Protein AF-A0A6N8GGR3-F1 (afdb_monomer_lite)

Radius of gyration: 36.26 Å; chains: 1; bounding box: 76×51×82 Å

Foldseek 3Di:
DDDPVPPPPQQDWDAQLVPRDIDGRPDQADPPPRHGPVVSVVDDRPDDDPPPPPDPDPDDPPPDPPPPPDDPDDDPDPDPPDDDDDDDDDDD

Secondary structure (DSSP, 8-state):
--------TT---EEETTTTEEE-TT-SB-TTT--BHHHHHHSPPPP-------PPPPPPP----------------S--------------

pLDDT: mean 70.49, std 15.12, range [41.53, 91.44]

Sequence (92 aa):
METDTRPDRRARPWDCRLCNRANEAGRDICGYCGNPESANRTLPPLPWRPEIPRLPRPRPPHIRPRRSRVRPYVLARPGAFAAGEEAADAPR

Structure (mmCIF, N/CA/C/O backbone):
data_AF-A0A6N8GGR3-F1
#
_entry.id   AF-A0A6N8GGR3-F1
#
loop_
_atom_site.group_PDB
_atom_site.id
_atom_site.type_symbol
_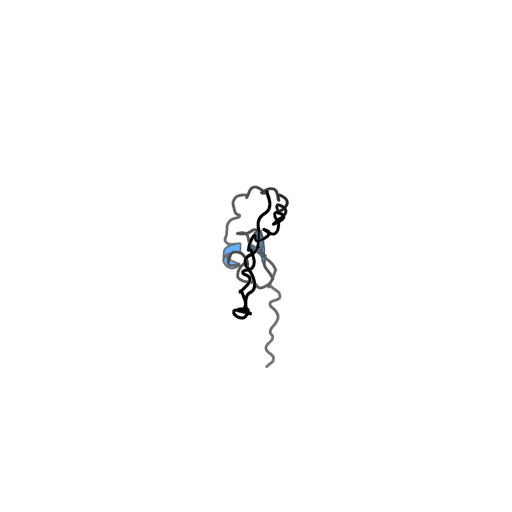atom_site.label_atom_id
_atom_site.label_alt_id
_atom_site.label_comp_id
_atom_site.label_asym_id
_atom_site.label_entity_id
_atom_site.label_seq_id
_atom_site.pdbx_PDB_ins_code
_atom_site.Cartn_x
_atom_site.Cartn_y
_atom_site.Cartn_z
_atom_site.occupancy
_atom_site.B_iso_or_equiv
_atom_site.auth_seq_id
_atom_site.auth_comp_id
_atom_site.auth_asym_id
_atom_site.auth_atom_id
_atom_site.pdbx_PDB_model_num
ATOM 1 N N . MET A 1 1 ? -8.497 -37.845 15.990 1.00 47.75 1 MET A N 1
ATOM 2 C CA . MET A 1 1 ? -8.311 -36.434 16.390 1.00 47.75 1 MET A CA 1
ATOM 3 C C . MET A 1 1 ? -8.082 -35.649 15.109 1.00 47.75 1 MET A C 1
ATOM 5 O O . MET A 1 1 ? -6.946 -35.328 14.789 1.00 47.75 1 MET A O 1
ATOM 9 N N . GLU A 1 2 ? -9.136 -35.435 14.319 1.00 43.31 2 GLU A N 1
ATOM 10 C CA . GLU A 1 2 ? -9.046 -34.551 13.157 1.00 43.31 2 GLU A CA 1
ATOM 11 C C . GLU A 1 2 ? -8.901 -33.112 13.647 1.00 43.31 2 GLU A C 1
ATOM 13 O O . GLU A 1 2 ? -9.752 -32.581 14.359 1.00 43.31 2 GLU A O 1
ATOM 18 N N . THR A 1 3 ? -7.780 -32.496 13.298 1.00 54.31 3 THR A N 1
ATOM 19 C CA . THR A 1 3 ? -7.558 -31.069 13.478 1.00 54.31 3 THR A CA 1
ATOM 20 C C . THR A 1 3 ? -8.496 -30.326 12.532 1.00 54.31 3 THR A C 1
ATOM 22 O O . THR A 1 3 ? -8.248 -30.276 11.328 1.00 54.31 3 THR A O 1
ATOM 25 N N . ASP A 1 4 ? -9.577 -29.771 13.083 1.00 43.91 4 ASP A N 1
ATOM 26 C CA . ASP A 1 4 ? -10.472 -28.812 12.430 1.00 43.91 4 ASP A CA 1
ATOM 27 C C . ASP A 1 4 ? -9.667 -27.554 12.069 1.00 43.91 4 ASP A C 1
ATOM 29 O O . ASP A 1 4 ? -9.670 -26.546 12.771 1.00 43.91 4 ASP A O 1
ATOM 33 N N . THR A 1 5 ? -8.908 -27.604 10.975 1.00 59.22 5 THR A N 1
ATOM 34 C CA . THR A 1 5 ? -8.369 -26.403 10.337 1.00 59.22 5 THR A CA 1
ATOM 35 C C . THR A 1 5 ? -9.508 -25.768 9.558 1.00 59.22 5 THR A C 1
ATOM 37 O O . THR A 1 5 ? -9.567 -25.808 8.332 1.00 59.22 5 THR A O 1
ATOM 40 N N . ARG A 1 6 ? -10.474 -25.216 10.292 1.00 54.69 6 ARG A N 1
ATOM 41 C CA . ARG A 1 6 ? -11.498 -24.343 9.741 1.00 54.69 6 ARG A CA 1
ATOM 42 C C . ARG A 1 6 ? -10.749 -23.163 9.115 1.00 54.69 6 ARG A C 1
ATOM 44 O O . ARG A 1 6 ? -10.150 -22.396 9.866 1.00 54.69 6 ARG A O 1
ATOM 51 N N . PRO A 1 7 ? -10.723 -23.017 7.774 1.00 56.75 7 PRO A N 1
ATOM 52 C CA . PRO A 1 7 ? -10.050 -21.885 7.161 1.00 56.75 7 PRO A CA 1
ATOM 53 C C . PRO A 1 7 ? -10.733 -20.657 7.728 1.00 56.75 7 PRO A C 1
ATOM 55 O O . PRO A 1 7 ? -11.967 -20.600 7.741 1.00 56.75 7 PRO A O 1
ATOM 58 N N . ASP A 1 8 ? -9.941 -19.765 8.304 1.00 56.47 8 ASP A N 1
ATOM 59 C CA . ASP A 1 8 ? -10.399 -18.614 9.056 1.00 56.47 8 ASP A CA 1
ATOM 60 C C . ASP A 1 8 ? -11.440 -17.856 8.218 1.00 56.47 8 ASP A C 1
ATOM 62 O O . ASP A 1 8 ? -11.116 -17.078 7.323 1.00 56.47 8 ASP A O 1
ATOM 66 N N . ARG A 1 9 ? -12.735 -18.133 8.442 1.00 51.09 9 ARG A N 1
ATOM 67 C CA . ARG A 1 9 ? -13.849 -17.600 7.627 1.00 51.09 9 ARG A CA 1
ATOM 68 C C . ARG A 1 9 ? -14.004 -16.080 7.809 1.00 51.09 9 ARG A C 1
ATOM 70 O O . ARG A 1 9 ? -14.983 -15.496 7.352 1.00 51.09 9 ARG A O 1
ATOM 77 N N . ARG A 1 10 ? -13.070 -15.451 8.527 1.00 54.97 10 ARG A N 1
ATOM 78 C CA . ARG A 1 10 ? -12.978 -14.024 8.842 1.00 54.97 10 ARG A CA 1
ATOM 79 C C . ARG A 1 10 ? -11.744 -13.365 8.240 1.00 54.97 10 ARG A C 1
ATOM 81 O O . ARG A 1 10 ? -11.595 -12.157 8.407 1.00 54.97 10 ARG A O 1
ATOM 88 N N . ALA A 1 11 ? -10.922 -14.109 7.505 1.00 63.38 11 ALA A N 1
ATOM 89 C CA . ALA A 1 11 ? -9.933 -13.566 6.596 1.00 63.38 11 ALA A CA 1
ATOM 90 C C . ALA A 1 11 ? -10.681 -12.771 5.510 1.00 63.38 11 ALA A C 1
ATOM 92 O O . ALA A 1 11 ? -11.074 -13.295 4.473 1.00 63.38 11 ALA A O 1
ATOM 93 N N . ARG A 1 12 ? -11.001 -11.507 5.794 1.00 76.19 12 ARG A N 1
ATOM 94 C CA . ARG A 1 12 ? -11.604 -10.594 4.824 1.00 76.19 12 ARG A CA 1
ATOM 95 C C . ARG A 1 12 ? -10.471 -9.847 4.130 1.00 76.19 12 ARG A C 1
ATOM 97 O O . ARG A 1 12 ? -9.525 -9.442 4.805 1.00 76.19 12 ARG A O 1
ATOM 104 N N . PRO A 1 13 ? -10.545 -9.664 2.805 1.00 85.44 13 PRO A N 1
ATOM 105 C CA . PRO A 1 13 ? -9.640 -8.750 2.132 1.00 85.44 13 PRO A CA 1
ATOM 106 C C . PRO A 1 13 ? -9.803 -7.353 2.738 1.00 85.44 13 PRO A C 1
ATOM 108 O O . PRO A 1 13 ? -10.914 -6.944 3.094 1.00 85.44 13 PRO A O 1
ATOM 111 N N . TRP A 1 14 ? -8.689 -6.648 2.898 1.00 87.62 14 TRP A N 1
ATOM 112 C CA . TRP A 1 14 ? -8.653 -5.347 3.558 1.00 87.62 14 TRP A CA 1
ATOM 113 C C . TRP A 1 14 ? -7.805 -4.358 2.769 1.00 87.62 14 TRP A C 1
ATOM 115 O O . TRP A 1 14 ? -6.746 -4.701 2.246 1.00 87.62 14 TRP A O 1
ATOM 125 N N . ASP A 1 15 ? -8.254 -3.108 2.716 1.00 90.19 15 ASP A N 1
ATOM 126 C CA . ASP A 1 15 ? -7.523 -2.041 2.042 1.00 90.19 15 ASP A CA 1
ATOM 127 C C . ASP A 1 15 ? -6.545 -1.369 3.002 1.00 90.19 15 ASP A C 1
ATOM 129 O O . ASP A 1 15 ? -6.908 -0.882 4.079 1.00 90.19 15 ASP A O 1
ATOM 133 N N . CYS A 1 16 ? -5.273 -1.332 2.614 1.00 88.38 16 CYS A N 1
ATOM 134 C CA . CYS A 1 16 ? -4.246 -0.644 3.375 1.00 88.38 16 CYS A CA 1
ATOM 135 C C . CYS A 1 16 ? -4.433 0.870 3.263 1.00 88.38 16 CYS A C 1
ATOM 137 O O . CYS A 1 16 ? -4.182 1.442 2.210 1.00 88.38 16 CYS A O 1
ATOM 139 N N . ARG A 1 17 ? -4.774 1.538 4.365 1.00 85.81 17 ARG A N 1
ATOM 140 C CA . ARG A 1 17 ? -4.919 2.998 4.458 1.00 85.81 17 ARG A CA 1
ATOM 141 C C . ARG A 1 17 ? -3.613 3.756 4.233 1.00 85.81 17 ARG A C 1
ATOM 143 O O . ARG A 1 17 ? -3.650 4.942 3.939 1.00 85.81 17 ARG A O 1
ATOM 150 N N . LEU A 1 18 ? -2.463 3.092 4.373 1.00 84.38 18 LEU A N 1
ATOM 151 C CA . LEU A 1 18 ? -1.154 3.717 4.181 1.00 84.38 18 LEU A CA 1
ATOM 152 C C . LEU A 1 18 ? -0.787 3.859 2.693 1.00 84.38 18 LEU A C 1
ATOM 154 O O . LEU A 1 18 ? -0.209 4.866 2.290 1.00 84.38 18 LEU A O 1
ATOM 158 N N . CYS A 1 19 ? -1.104 2.845 1.876 1.00 86.38 19 CYS A N 1
ATOM 159 C CA . CYS A 1 19 ? -0.725 2.793 0.457 1.00 86.38 19 CYS A CA 1
ATOM 160 C C . CYS A 1 19 ? -1.904 2.630 -0.523 1.00 86.38 19 CYS A C 1
ATOM 162 O O . CYS A 1 19 ? -1.672 2.546 -1.728 1.00 86.38 19 CYS A O 1
ATOM 164 N N . ASN A 1 20 ? -3.143 2.595 -0.022 1.00 85.56 20 ASN A N 1
ATOM 165 C CA . ASN A 1 20 ? -4.399 2.385 -0.756 1.00 85.56 20 ASN A CA 1
ATOM 166 C C . ASN A 1 20 ? -4.383 1.167 -1.691 1.00 85.56 20 ASN A C 1
ATOM 168 O O . ASN A 1 20 ? -4.916 1.207 -2.800 1.00 85.56 20 ASN A O 1
ATOM 172 N N . ARG A 1 21 ? -3.750 0.076 -1.254 1.00 87.12 21 ARG A N 1
ATOM 173 C CA . ARG A 1 21 ? -3.773 -1.207 -1.963 1.00 87.12 21 ARG A CA 1
ATOM 174 C C . ARG A 1 21 ? -4.587 -2.230 -1.191 1.00 87.12 21 ARG A C 1
ATOM 176 O O . ARG A 1 21 ? -4.476 -2.301 0.033 1.00 87.12 21 ARG A O 1
ATOM 183 N N . ALA A 1 22 ? -5.337 -3.036 -1.931 1.00 89.69 22 ALA A N 1
ATOM 184 C CA . ALA A 1 22 ? -6.038 -4.189 -1.397 1.00 89.69 22 ALA A CA 1
ATOM 185 C C . ALA A 1 22 ? -5.033 -5.277 -1.003 1.00 89.69 22 ALA A C 1
ATOM 187 O O . ALA A 1 22 ? -4.128 -5.609 -1.774 1.00 89.69 22 ALA A O 1
ATOM 188 N N . ASN A 1 23 ? -5.202 -5.823 0.196 1.00 90.44 23 ASN A N 1
ATOM 189 C CA . ASN A 1 23 ? -4.502 -7.005 0.670 1.00 90.44 23 ASN A CA 1
ATOM 190 C C . ASN A 1 23 ? -5.435 -8.216 0.658 1.00 90.44 23 ASN A C 1
ATOM 192 O O . ASN A 1 23 ? -6.653 -8.103 0.817 1.00 90.44 23 ASN A O 1
ATOM 196 N N . GLU A 1 24 ? -4.829 -9.385 0.477 1.00 87.50 24 GLU A N 1
ATOM 197 C CA . GLU A 1 24 ? -5.516 -10.671 0.485 1.00 87.50 24 GLU A CA 1
ATOM 198 C C . GLU A 1 24 ? -6.113 -10.977 1.863 1.00 87.50 24 GLU A C 1
ATOM 200 O O . GLU A 1 24 ? -5.583 -10.595 2.910 1.00 87.50 24 GLU A O 1
ATOM 205 N N . ALA A 1 25 ? -7.220 -11.712 1.834 1.00 85.00 25 ALA A N 1
ATOM 206 C CA . ALA A 1 25 ? -7.829 -12.324 2.998 1.00 85.00 25 ALA A CA 1
ATOM 207 C C . ALA A 1 25 ? -6.787 -13.101 3.823 1.00 85.00 25 ALA A C 1
ATOM 209 O O . ALA A 1 25 ? -6.169 -14.033 3.316 1.00 85.00 25 ALA A O 1
ATOM 210 N N . GLY A 1 26 ? -6.626 -12.737 5.099 1.00 83.12 26 GLY A N 1
ATOM 211 C CA . GLY A 1 26 ? -5.778 -13.479 6.041 1.00 83.12 26 GLY A CA 1
ATOM 212 C C . GLY A 1 26 ? -4.322 -13.022 6.076 1.00 83.12 26 GLY A C 1
ATOM 213 O O . GLY A 1 26 ? -3.506 -13.647 6.744 1.00 83.12 26 GLY A O 1
ATOM 214 N N . ARG A 1 27 ? -3.976 -11.930 5.381 1.00 83.81 27 ARG A N 1
ATOM 215 C CA . ARG A 1 27 ? -2.687 -11.263 5.576 1.00 83.81 27 ARG A CA 1
ATOM 216 C C . ARG A 1 27 ? -2.753 -10.297 6.747 1.00 83.81 27 ARG A C 1
ATOM 218 O O . ARG A 1 27 ? -3.404 -9.265 6.641 1.00 83.81 27 ARG A O 1
ATOM 225 N N . ASP A 1 28 ? -1.953 -10.542 7.774 1.00 88.25 28 ASP A N 1
ATOM 226 C CA . ASP A 1 28 ? -1.796 -9.597 8.886 1.00 88.25 28 ASP A CA 1
ATOM 227 C C . ASP A 1 28 ? -0.952 -8.371 8.507 1.00 88.25 28 ASP A C 1
ATOM 229 O O . ASP A 1 28 ? -0.930 -7.376 9.228 1.00 88.25 28 ASP A O 1
ATOM 233 N N . ILE A 1 29 ? -0.226 -8.433 7.384 1.00 90.00 29 ILE A N 1
ATOM 234 C CA . ILE A 1 29 ? 0.734 -7.414 6.947 1.00 90.00 29 ILE A CA 1
ATOM 235 C C . ILE A 1 29 ? 0.534 -7.102 5.461 1.00 90.00 29 ILE A C 1
ATOM 237 O O . ILE A 1 29 ? 0.410 -8.000 4.623 1.00 90.00 29 ILE A O 1
ATOM 241 N N . CYS A 1 30 ? 0.545 -5.814 5.113 1.00 91.44 30 CYS A N 1
ATOM 242 C CA . CYS A 1 30 ? 0.460 -5.373 3.728 1.00 91.44 30 CYS A CA 1
ATOM 243 C C . CYS A 1 30 ? 1.680 -5.821 2.917 1.00 91.44 30 CYS A C 1
ATOM 245 O O . CYS A 1 30 ? 2.811 -5.458 3.236 1.00 91.44 30 CYS A O 1
ATOM 247 N N . GLY A 1 31 ? 1.443 -6.523 1.805 1.00 90.12 31 GLY A N 1
ATOM 248 C CA . GLY A 1 31 ? 2.511 -7.046 0.945 1.00 90.12 31 GLY A CA 1
ATOM 249 C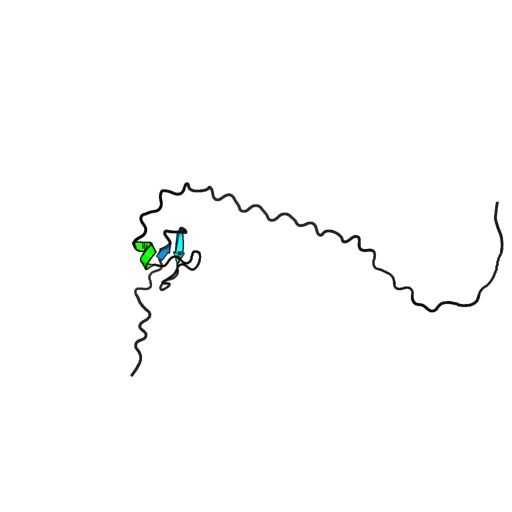 C . GLY A 1 31 ? 3.321 -5.982 0.192 1.00 90.12 31 GLY A C 1
ATOM 250 O O . GLY A 1 31 ? 4.361 -6.304 -0.369 1.00 90.12 31 GLY A O 1
ATOM 251 N N . TYR A 1 32 ? 2.861 -4.727 0.170 1.00 88.62 32 TYR A N 1
ATOM 252 C CA . TYR A 1 32 ? 3.534 -3.634 -0.541 1.00 88.62 32 TYR A CA 1
ATOM 253 C C . TYR A 1 32 ? 4.346 -2.717 0.368 1.00 88.62 32 TYR A C 1
ATOM 255 O O . TYR A 1 32 ? 5.467 -2.359 0.022 1.00 88.62 32 TYR A O 1
ATOM 263 N N . CYS A 1 33 ? 3.773 -2.290 1.494 1.00 89.44 33 CYS A N 1
ATOM 264 C CA . CYS A 1 33 ? 4.408 -1.319 2.389 1.00 89.44 33 CYS A CA 1
ATOM 265 C C . CYS A 1 33 ? 4.768 -1.885 3.766 1.00 89.44 33 CYS A C 1
ATOM 267 O O . CYS A 1 33 ? 5.339 -1.159 4.571 1.00 89.44 33 CYS A O 1
ATOM 269 N N . GLY A 1 34 ? 4.410 -3.138 4.068 1.00 89.88 34 GLY A N 1
ATOM 270 C CA . GLY A 1 34 ? 4.680 -3.749 5.371 1.00 89.88 34 GLY A CA 1
ATOM 271 C C . GLY A 1 34 ? 3.793 -3.244 6.513 1.00 89.88 34 GLY A C 1
ATOM 272 O O . GLY A 1 34 ? 4.062 -3.556 7.667 1.00 89.88 34 GLY A O 1
ATOM 273 N N . ASN A 1 35 ? 2.739 -2.468 6.232 1.00 89.00 35 ASN A N 1
ATOM 274 C CA . ASN A 1 35 ? 1.838 -1.979 7.277 1.00 89.00 35 ASN A CA 1
ATOM 275 C C . ASN A 1 35 ? 1.029 -3.137 7.893 1.00 89.00 35 ASN A C 1
ATOM 277 O O . ASN A 1 35 ? 0.351 -3.833 7.131 1.00 89.00 35 ASN A O 1
ATOM 281 N N . PRO A 1 36 ? 1.037 -3.330 9.223 1.00 89.50 36 PRO A N 1
ATOM 282 C CA . PRO A 1 36 ? 0.217 -4.350 9.865 1.00 89.50 36 PRO A CA 1
ATOM 283 C C . PRO A 1 36 ? -1.275 -3.970 9.861 1.00 89.50 36 PRO A C 1
ATOM 285 O O . PRO A 1 36 ? -1.636 -2.794 9.974 1.00 89.50 36 PRO A O 1
ATOM 288 N N . GLU A 1 37 ? -2.162 -4.960 9.748 1.00 85.88 37 GLU A N 1
ATOM 289 C CA . GLU A 1 37 ? -3.620 -4.771 9.710 1.00 85.88 37 GLU A CA 1
ATOM 290 C C . GLU A 1 37 ? -4.140 -4.151 11.018 1.00 85.88 37 GLU A C 1
ATOM 292 O O . GLU A 1 37 ? -5.015 -3.282 11.001 1.00 85.88 37 GLU A O 1
ATOM 297 N N . SER A 1 38 ? -3.556 -4.534 12.157 1.00 85.12 38 SER A N 1
ATOM 298 C CA . SER A 1 38 ? -3.890 -3.973 13.471 1.00 85.12 38 SER A CA 1
ATOM 299 C C . SER A 1 38 ? -3.670 -2.459 13.517 1.00 85.12 38 SER A C 1
ATOM 301 O O . SER A 1 38 ? -4.553 -1.720 13.950 1.00 85.12 38 SER A O 1
ATOM 303 N N . ALA A 1 39 ? -2.544 -1.977 12.982 1.00 84.06 39 ALA A N 1
ATOM 304 C CA . ALA A 1 39 ? -2.269 -0.548 12.863 1.00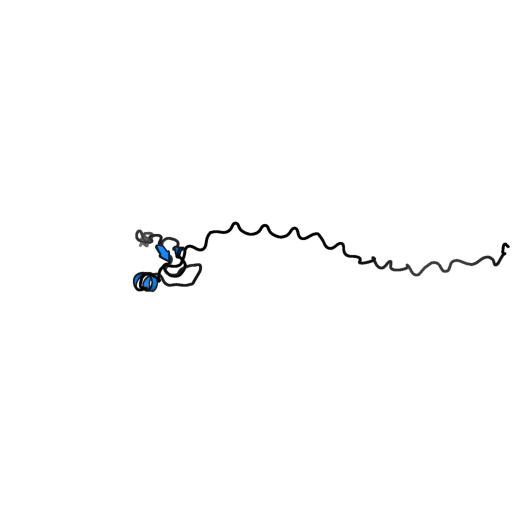 84.06 39 ALA A CA 1
ATOM 305 C C . ALA A 1 39 ? -3.154 0.120 11.803 1.00 84.06 39 ALA A C 1
ATOM 307 O O . ALA A 1 39 ? -3.555 1.267 11.974 1.00 84.06 39 ALA A O 1
ATOM 308 N N . ASN A 1 40 ? -3.525 -0.596 10.737 1.00 83.19 40 ASN A N 1
ATOM 309 C CA . ASN A 1 40 ? -4.397 -0.075 9.684 1.00 83.19 40 ASN A CA 1
ATOM 310 C C . ASN A 1 40 ? -5.751 0.432 10.212 1.00 83.19 40 ASN A C 1
ATOM 312 O O . ASN A 1 40 ? -6.299 1.388 9.668 1.00 83.19 40 ASN A O 1
ATOM 316 N N . ARG A 1 41 ? -6.287 -0.187 11.273 1.00 75.50 41 ARG A N 1
ATOM 317 C CA . ARG A 1 41 ? -7.552 0.229 11.908 1.00 75.50 41 ARG A CA 1
ATOM 318 C C . ARG A 1 41 ? -7.388 1.451 12.814 1.00 75.50 41 ARG A C 1
ATOM 320 O O . ARG A 1 41 ? -8.307 2.262 12.888 1.00 75.50 41 ARG A O 1
ATOM 327 N N . THR A 1 42 ? -6.228 1.585 13.453 1.00 79.12 42 THR A N 1
ATOM 328 C CA . THR A 1 42 ? -5.898 2.674 14.389 1.00 79.12 42 THR A CA 1
ATOM 329 C C . THR A 1 42 ? -5.426 3.940 13.678 1.00 79.12 42 THR A C 1
ATOM 331 O O . THR A 1 42 ? -5.526 5.031 14.234 1.00 79.12 42 THR A O 1
ATOM 334 N N . LEU A 1 43 ? -4.919 3.819 12.447 1.00 68.38 43 LEU A N 1
ATOM 335 C CA . LEU A 1 43 ? -4.482 4.975 11.676 1.00 68.38 43 LEU A CA 1
ATOM 336 C C . LEU A 1 43 ? -5.674 5.912 11.404 1.00 68.38 43 LEU A C 1
ATOM 338 O O . LEU A 1 43 ? -6.682 5.458 10.835 1.00 68.38 43 LEU A O 1
ATOM 342 N N . PRO A 1 44 ? -5.567 7.209 11.766 1.00 68.38 44 PRO A N 1
ATOM 343 C CA . PRO A 1 44 ? -6.533 8.203 11.329 1.00 68.38 44 PRO A CA 1
ATOM 344 C C . PRO A 1 44 ? -6.557 8.227 9.794 1.00 68.38 44 PRO A C 1
ATOM 346 O O . PRO A 1 44 ? -5.543 7.907 9.161 1.00 68.38 44 PRO A O 1
ATOM 349 N N . PRO A 1 45 ? -7.700 8.563 9.169 1.00 64.56 45 PRO A N 1
ATOM 350 C CA . PRO A 1 45 ? -7.744 8.721 7.723 1.00 64.56 45 PRO A CA 1
ATOM 351 C C . PRO A 1 45 ? -6.644 9.703 7.315 1.00 64.56 45 PRO A C 1
ATOM 353 O O . PRO A 1 45 ? -6.544 10.794 7.881 1.00 64.56 45 PRO A O 1
ATOM 356 N N . LEU A 1 46 ? -5.776 9.288 6.386 1.00 67.44 46 LEU A N 1
ATOM 357 C CA . LEU A 1 46 ? -4.727 10.167 5.884 1.00 67.44 46 LEU A CA 1
ATOM 358 C C . LEU A 1 46 ? -5.374 11.464 5.373 1.00 67.44 46 LEU A C 1
ATOM 360 O O . LEU A 1 46 ? -6.453 11.394 4.770 1.00 67.44 46 LEU A O 1
ATOM 364 N N . PRO A 1 47 ? -4.736 12.632 5.583 1.00 64.62 47 PRO A N 1
ATOM 365 C CA . PRO A 1 47 ? -5.192 13.856 4.950 1.00 64.62 47 PRO A CA 1
ATOM 366 C C . PRO A 1 47 ? -5.266 13.596 3.447 1.00 64.62 47 PRO A C 1
ATOM 368 O O . PRO A 1 47 ? -4.368 12.976 2.870 1.00 64.62 47 PRO A O 1
ATOM 371 N N . TRP A 1 48 ? -6.391 13.999 2.864 1.00 57.53 48 TRP A N 1
ATOM 372 C CA . TRP A 1 48 ? -6.757 13.793 1.468 1.00 57.53 48 TRP A CA 1
ATOM 373 C C . TRP A 1 48 ? -5.524 13.894 0.556 1.00 57.53 48 TRP A C 1
ATOM 375 O O . TRP A 1 48 ? -4.888 14.946 0.473 1.00 57.53 48 TRP A O 1
ATOM 385 N N . ARG A 1 49 ? -5.139 12.792 -0.101 1.00 64.25 49 ARG A N 1
ATOM 386 C CA . ARG A 1 49 ? -4.108 12.856 -1.142 1.00 64.25 49 ARG A CA 1
ATOM 387 C C . ARG A 1 49 ? -4.770 13.447 -2.382 1.00 64.25 49 ARG A C 1
ATOM 389 O O . ARG A 1 49 ? -5.783 12.890 -2.798 1.00 64.25 49 ARG A O 1
ATOM 396 N N . PRO A 1 50 ? -4.224 14.512 -2.995 1.00 67.25 50 PRO A N 1
ATOM 397 C CA . PRO A 1 50 ? -4.708 14.934 -4.296 1.00 67.25 50 PRO A CA 1
ATOM 398 C C . PRO A 1 50 ? -4.593 13.741 -5.242 1.00 67.25 50 PRO A C 1
ATOM 400 O O . PRO A 1 50 ? -3.559 13.065 -5.282 1.00 67.25 50 PRO A O 1
ATOM 403 N N . GLU A 1 51 ? -5.681 13.454 -5.946 1.00 67.94 51 GLU A N 1
ATOM 404 C CA . GLU A 1 51 ? -5.722 12.434 -6.978 1.00 67.94 51 GLU A CA 1
ATOM 405 C C . GLU A 1 51 ? -4.686 12.830 -8.033 1.00 67.94 51 GLU A C 1
ATOM 407 O O . GLU A 1 51 ? -4.922 13.713 -8.856 1.00 67.94 51 GLU A O 1
ATOM 412 N N . ILE A 1 52 ? -3.481 12.256 -7.962 1.00 69.88 52 ILE A N 1
ATOM 413 C CA . ILE A 1 52 ? -2.478 12.481 -8.999 1.00 69.88 52 ILE A CA 1
ATOM 414 C C . ILE A 1 52 ? -3.100 11.890 -10.263 1.00 69.88 52 ILE A C 1
ATOM 416 O O . ILE A 1 52 ? -3.393 10.686 -10.260 1.00 69.88 52 ILE A O 1
ATOM 420 N N . PRO A 1 53 ? -3.332 12.692 -11.321 1.00 76.00 53 PRO A N 1
ATOM 421 C CA . PRO A 1 53 ? -3.893 12.179 -12.556 1.00 76.00 53 PRO A CA 1
ATOM 422 C C . PRO A 1 53 ? -3.078 10.963 -12.968 1.00 76.00 53 PRO A C 1
ATOM 424 O O . PRO A 1 53 ? -1.845 11.025 -13.001 1.00 76.00 53 PRO A O 1
ATOM 427 N N . ARG A 1 54 ? -3.751 9.836 -13.228 1.00 73.38 54 ARG A N 1
ATOM 428 C CA . ARG A 1 54 ? -3.086 8.641 -13.749 1.00 73.38 54 ARG A CA 1
ATOM 429 C C . ARG A 1 54 ? -2.605 8.960 -15.156 1.00 73.38 54 ARG A C 1
ATOM 431 O O . ARG A 1 54 ? -3.279 8.653 -16.135 1.00 73.38 54 ARG A O 1
ATOM 438 N N . LEU A 1 55 ? -1.451 9.614 -15.247 1.00 79.00 55 LEU A N 1
ATOM 439 C CA . LEU A 1 55 ? -0.797 9.846 -16.515 1.00 79.00 55 LEU A CA 1
ATOM 440 C C . LEU A 1 55 ? -0.525 8.47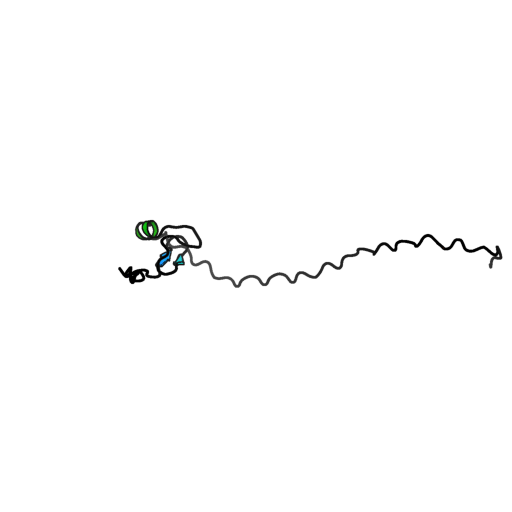2 -17.131 1.00 79.00 55 LEU A C 1
ATOM 442 O O . LEU A 1 55 ? -0.102 7.549 -16.418 1.00 79.00 55 LEU A O 1
ATOM 446 N N . PRO A 1 56 ? -0.796 8.302 -18.434 1.00 80.56 56 PRO A N 1
ATOM 447 C CA . PRO A 1 56 ? -0.427 7.082 -19.119 1.00 80.56 56 PRO A CA 1
ATOM 448 C C . PRO A 1 56 ? 1.060 6.846 -18.879 1.00 80.56 56 PRO A C 1
ATOM 450 O O . PRO A 1 56 ? 1.869 7.774 -18.957 1.00 80.56 56 PRO A O 1
ATOM 453 N N . ARG A 1 57 ? 1.416 5.600 -18.545 1.00 77.62 57 ARG A N 1
ATOM 454 C CA . ARG A 1 57 ? 2.824 5.229 -18.398 1.00 77.62 57 ARG A CA 1
ATOM 455 C C . ARG A 1 57 ? 3.546 5.686 -19.669 1.00 77.62 57 ARG A C 1
ATOM 457 O O . ARG A 1 57 ? 3.069 5.347 -20.758 1.00 77.62 57 ARG A O 1
ATOM 464 N N . PRO A 1 58 ? 4.642 6.458 -19.563 1.00 81.06 58 PRO A N 1
ATOM 465 C CA . PRO A 1 58 ? 5.398 6.838 -20.742 1.00 81.06 58 PRO A CA 1
ATOM 466 C C . PRO A 1 58 ? 5.781 5.558 -21.480 1.00 81.06 58 PRO A C 1
ATOM 468 O O . PRO A 1 58 ? 6.166 4.563 -20.857 1.00 81.06 58 PRO A O 1
ATOM 471 N N . ARG A 1 59 ? 5.617 5.559 -22.807 1.00 81.50 59 ARG A N 1
ATOM 472 C CA . ARG A 1 59 ? 6.060 4.421 -23.614 1.00 81.50 59 ARG A CA 1
ATOM 473 C C . ARG A 1 59 ? 7.553 4.230 -23.338 1.00 81.50 59 ARG A C 1
ATOM 475 O O . ARG A 1 59 ? 8.276 5.232 -23.338 1.00 81.50 59 ARG A O 1
ATOM 482 N N . PRO A 1 60 ? 8.019 2.996 -23.079 1.00 79.88 60 PRO A N 1
ATOM 483 C CA . PRO A 1 60 ? 9.444 2.763 -22.932 1.00 79.88 60 PRO A CA 1
ATOM 484 C C . PRO A 1 60 ? 10.138 3.297 -24.191 1.00 79.88 60 PRO A C 1
ATOM 486 O O . PRO A 1 60 ? 9.623 3.086 -25.296 1.00 79.88 60 PRO A O 1
ATOM 489 N N . PRO A 1 61 ? 11.255 4.032 -24.057 1.00 81.44 61 PRO A N 1
ATOM 490 C CA . PRO A 1 61 ? 11.963 4.532 -25.221 1.00 81.44 61 PRO A CA 1
ATOM 491 C C . PRO A 1 61 ? 12.320 3.348 -26.118 1.00 81.44 61 PRO A C 1
ATOM 493 O O . PRO A 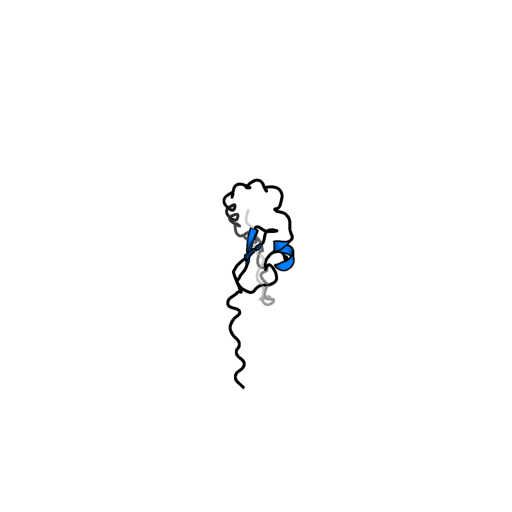1 61 ? 12.741 2.295 -25.636 1.00 81.44 61 PRO A O 1
ATOM 496 N N . HIS A 1 62 ? 12.161 3.514 -27.431 1.00 77.38 62 HIS A N 1
ATOM 497 C CA . HIS A 1 62 ? 12.713 2.564 -28.385 1.00 77.38 62 HIS A CA 1
ATOM 498 C C . HIS A 1 62 ? 14.236 2.593 -28.225 1.00 77.38 62 HIS A C 1
ATOM 500 O O . HIS A 1 62 ? 14.905 3.482 -28.754 1.00 77.38 62 HIS A O 1
ATOM 506 N N . ILE A 1 63 ? 14.783 1.648 -27.456 1.00 75.12 63 ILE A N 1
ATOM 507 C CA . ILE A 1 63 ? 16.224 1.453 -27.335 1.00 75.12 63 ILE A CA 1
ATOM 508 C C . ILE A 1 63 ? 16.691 1.013 -28.718 1.00 75.12 63 ILE A C 1
ATOM 510 O O . ILE A 1 63 ? 16.566 -0.154 -29.088 1.00 75.12 63 ILE A O 1
ATOM 514 N N . ARG A 1 64 ? 17.178 1.959 -29.530 1.00 75.12 64 ARG A N 1
ATOM 515 C CA . ARG A 1 64 ? 17.829 1.596 -30.786 1.00 75.12 64 ARG A CA 1
ATOM 516 C C . ARG A 1 64 ? 19.051 0.762 -30.413 1.00 75.12 64 ARG A C 1
ATOM 518 O O . ARG A 1 64 ? 19.873 1.249 -29.632 1.00 75.12 64 ARG A O 1
ATOM 525 N N . PRO A 1 65 ? 19.190 -0.469 -30.933 1.00 71.38 65 PRO A N 1
ATOM 526 C CA . PRO A 1 65 ? 20.364 -1.271 -30.654 1.00 71.38 65 PRO A CA 1
ATOM 527 C C . PRO A 1 65 ? 21.582 -0.475 -31.115 1.00 71.38 65 PRO A C 1
ATOM 529 O O . PRO A 1 65 ? 21.706 -0.106 -32.287 1.00 71.38 65 PRO A O 1
ATOM 532 N N . ARG A 1 66 ? 22.461 -0.149 -30.165 1.00 73.94 66 ARG A N 1
ATOM 533 C CA . ARG A 1 66 ? 23.727 0.518 -30.446 1.00 73.94 66 ARG A CA 1
ATOM 534 C C . ARG A 1 66 ? 24.533 -0.472 -31.282 1.00 73.94 66 ARG A C 1
ATOM 536 O O . ARG A 1 66 ? 25.064 -1.430 -30.730 1.00 73.94 66 ARG A O 1
ATOM 543 N N . ARG A 1 67 ? 24.570 -0.296 -32.611 1.00 72.12 67 ARG A N 1
ATOM 544 C CA . ARG A 1 67 ? 25.444 -1.099 -33.482 1.00 72.12 67 ARG A CA 1
ATOM 545 C C . ARG A 1 67 ? 26.853 -0.961 -32.923 1.00 72.12 67 ARG A C 1
ATOM 547 O O . ARG A 1 67 ? 27.415 0.137 -32.934 1.00 72.12 67 ARG A O 1
ATOM 554 N N . SER A 1 68 ? 27.382 -2.044 -32.364 1.00 70.62 68 SER A N 1
ATOM 555 C CA . SER A 1 68 ? 28.749 -2.042 -31.878 1.00 70.62 68 SER A CA 1
ATOM 556 C C . SER A 1 68 ? 29.642 -1.823 -33.104 1.00 70.62 68 SER A C 1
ATOM 558 O O . SER A 1 68 ? 29.545 -2.530 -34.104 1.00 70.62 68 SER A O 1
ATOM 560 N N . ARG A 1 69 ? 30.473 -0.778 -33.075 1.00 72.44 69 ARG A N 1
ATOM 561 C CA . ARG A 1 69 ? 31.520 -0.552 -34.089 1.00 72.44 69 ARG A CA 1
ATOM 562 C C . ARG A 1 69 ? 32.757 -1.400 -33.780 1.00 72.44 69 ARG A C 1
ATOM 564 O O . ARG A 1 69 ? 33.878 -0.981 -34.053 1.00 72.44 69 ARG A O 1
ATOM 571 N N . VAL A 1 70 ? 32.575 -2.551 -33.135 1.00 69.50 70 VAL A N 1
ATOM 572 C CA . VAL A 1 70 ? 33.697 -3.414 -32.779 1.00 69.50 70 VAL A CA 1
ATOM 573 C C . VAL A 1 70 ? 34.136 -4.094 -34.067 1.00 69.50 70 VAL A C 1
ATOM 575 O O . VAL A 1 70 ? 33.444 -4.971 -34.578 1.00 69.50 70 VAL A O 1
ATOM 578 N N . ARG A 1 71 ? 35.264 -3.640 -34.628 1.00 69.50 71 ARG A N 1
ATOM 579 C CA . ARG A 1 71 ? 35.951 -4.373 -35.695 1.00 69.50 71 ARG A CA 1
ATOM 580 C C . ARG A 1 71 ? 36.357 -5.724 -35.098 1.00 69.50 71 ARG A C 1
ATOM 582 O O . ARG A 1 71 ? 37.068 -5.717 -34.091 1.00 69.50 71 ARG A O 1
ATOM 589 N N . PRO A 1 72 ? 35.908 -6.861 -35.650 1.00 70.56 72 PRO A N 1
ATOM 590 C CA . PRO A 1 72 ? 36.405 -8.149 -35.198 1.00 70.56 72 PRO A CA 1
ATOM 591 C C . PRO A 1 72 ? 37.910 -8.205 -35.483 1.00 70.56 72 PRO A C 1
ATOM 593 O O . PRO A 1 72 ? 38.351 -7.882 -36.588 1.00 70.56 72 PRO A O 1
ATOM 596 N N . TYR A 1 73 ? 38.703 -8.561 -34.472 1.00 70.81 73 TYR A N 1
ATOM 597 C CA . TYR A 1 73 ? 40.130 -8.804 -34.654 1.00 70.81 73 TYR A CA 1
ATOM 598 C C . TYR A 1 73 ? 40.282 -10.085 -35.476 1.00 70.81 73 TYR A C 1
ATOM 600 O O . TYR A 1 73 ? 39.883 -11.161 -35.033 1.00 70.81 73 TYR A O 1
ATOM 608 N N . VAL A 1 74 ? 40.832 -9.974 -36.684 1.00 71.62 74 VAL A N 1
ATOM 609 C CA . VAL A 1 74 ? 41.244 -11.144 -37.460 1.00 71.62 74 VAL A CA 1
ATOM 610 C C . VAL A 1 74 ? 42.581 -11.585 -36.882 1.00 71.62 74 VAL A C 1
ATOM 612 O O . VAL A 1 74 ? 43.578 -10.878 -37.012 1.00 71.62 74 VAL A O 1
ATOM 615 N N . LEU A 1 75 ? 42.601 -12.728 -36.199 1.00 69.38 75 LEU A N 1
ATOM 616 C CA . LEU A 1 75 ? 43.855 -13.372 -35.830 1.00 69.38 75 LEU A CA 1
ATOM 617 C C . LEU A 1 75 ? 44.530 -13.817 -37.130 1.00 69.38 75 LEU A C 1
ATOM 619 O O . LEU A 1 75 ? 44.049 -14.727 -37.807 1.00 69.38 75 LEU A O 1
ATOM 623 N N . ALA A 1 76 ? 45.612 -13.137 -37.507 1.00 60.06 76 ALA A N 1
ATOM 624 C CA . ALA A 1 76 ? 46.470 -13.584 -38.590 1.00 60.06 76 ALA A CA 1
ATOM 625 C C . ALA A 1 76 ? 46.968 -14.995 -38.248 1.00 60.06 76 ALA A C 1
ATOM 627 O O . ALA A 1 76 ? 47.571 -15.205 -37.195 1.00 60.06 76 ALA A O 1
ATOM 628 N N . ARG A 1 77 ? 46.682 -15.975 -39.112 1.00 55.88 77 ARG A N 1
ATOM 629 C CA . ARG A 1 77 ? 47.274 -17.313 -38.997 1.00 55.88 77 ARG A CA 1
ATOM 630 C C . ARG A 1 77 ? 48.780 -17.166 -39.255 1.00 55.88 77 ARG A C 1
ATOM 632 O O . ARG A 1 77 ? 49.136 -16.702 -40.338 1.00 55.88 77 ARG A O 1
ATOM 639 N N . PRO A 1 78 ? 49.668 -17.541 -38.321 1.00 55.22 78 PRO A N 1
ATOM 640 C CA . PRO A 1 78 ? 51.092 -17.562 -38.605 1.00 55.22 78 PRO A CA 1
ATOM 641 C C . PRO A 1 78 ? 51.365 -18.806 -39.453 1.00 55.22 78 PRO A C 1
ATOM 643 O O . PRO A 1 78 ? 51.276 -19.928 -38.963 1.00 55.22 78 PRO A O 1
ATOM 646 N N . GLY A 1 79 ? 51.615 -18.622 -40.747 1.00 56.19 79 GLY A N 1
ATOM 647 C CA . GLY A 1 79 ? 51.909 -19.752 -41.627 1.00 56.19 79 GLY A CA 1
ATOM 648 C C . GLY A 1 79 ? 51.735 -19.463 -43.109 1.00 56.19 79 GLY A C 1
ATOM 649 O O . GLY A 1 79 ? 51.000 -20.179 -43.777 1.00 56.19 79 GLY A O 1
ATOM 650 N N . ALA A 1 80 ? 52.384 -18.417 -43.616 1.00 55.31 80 ALA A N 1
ATOM 651 C CA . ALA A 1 80 ? 52.604 -18.248 -45.051 1.00 55.31 80 ALA A CA 1
ATOM 652 C C . ALA A 1 80 ? 53.870 -17.412 -45.291 1.00 55.31 80 ALA A C 1
ATOM 654 O O . ALA A 1 80 ? 53.832 -16.370 -45.930 1.00 55.31 80 ALA A O 1
ATOM 655 N N . PHE A 1 81 ? 55.008 -17.865 -44.759 1.00 49.56 81 PHE A N 1
ATOM 656 C CA . PHE A 1 81 ? 56.288 -17.558 -45.398 1.00 49.56 81 PHE A CA 1
ATOM 657 C C . PHE A 1 81 ? 56.481 -18.603 -46.498 1.00 49.56 81 PHE A C 1
ATOM 659 O O . PHE A 1 81 ? 57.175 -19.597 -46.308 1.00 49.56 81 PHE A O 1
ATOM 666 N N . ALA A 1 82 ? 55.769 -18.430 -47.610 1.00 44.81 82 ALA A N 1
ATOM 667 C CA . ALA A 1 82 ? 56.071 -19.143 -48.839 1.00 44.81 82 ALA A CA 1
ATOM 668 C C . ALA A 1 82 ? 56.902 -18.200 -49.711 1.00 44.81 82 ALA A C 1
ATOM 670 O O . ALA A 1 82 ? 56.451 -17.103 -50.027 1.00 44.81 82 ALA A O 1
ATOM 671 N N . ALA A 1 83 ? 58.136 -18.646 -49.943 1.00 42.41 83 ALA A N 1
ATOM 672 C CA . ALA A 1 83 ? 59.051 -18.385 -51.050 1.00 42.41 83 ALA A CA 1
ATOM 673 C C . ALA A 1 83 ? 58.716 -17.231 -52.014 1.00 42.41 83 ALA A C 1
ATOM 675 O O . ALA A 1 83 ? 57.619 -17.139 -52.554 1.00 42.41 83 ALA A O 1
ATOM 676 N N . GLY A 1 84 ? 59.720 -16.379 -52.227 1.00 43.97 84 GLY A N 1
ATOM 677 C CA . GLY A 1 84 ? 59.623 -15.172 -53.035 1.00 43.97 84 GLY A CA 1
ATOM 678 C C . GLY A 1 84 ? 59.687 -15.355 -54.547 1.00 43.97 84 GLY A C 1
ATOM 679 O O . GLY A 1 84 ? 59.725 -16.467 -55.045 1.00 43.97 84 GLY A O 1
ATOM 680 N N . GLU A 1 85 ? 59.687 -14.190 -55.193 1.00 41.91 85 GLU A N 1
ATOM 681 C CA . GLU A 1 85 ? 59.946 -13.801 -56.593 1.00 41.91 85 GLU A CA 1
ATOM 682 C C . GLU A 1 85 ? 59.127 -12.504 -56.764 1.00 41.91 85 GLU A C 1
ATOM 684 O O . GLU A 1 85 ? 58.019 -12.404 -56.247 1.00 41.91 85 GLU A O 1
ATOM 689 N N . GLU A 1 86 ? 59.538 -11.415 -57.389 1.00 44.09 86 GLU A N 1
ATOM 690 C CA . GLU A 1 86 ? 60.758 -10.966 -58.038 1.00 44.09 86 GLU A CA 1
ATOM 691 C C . GLU A 1 86 ? 60.578 -9.433 -58.107 1.00 44.09 86 GLU A C 1
ATOM 693 O O . GLU A 1 86 ? 59.456 -8.935 -58.242 1.00 44.09 86 GLU A O 1
ATOM 698 N N . ALA A 1 87 ? 61.652 -8.666 -57.940 1.00 52.38 87 ALA A N 1
ATOM 699 C CA . ALA A 1 87 ? 61.615 -7.222 -58.118 1.00 52.38 87 ALA A CA 1
ATOM 700 C C . ALA A 1 87 ? 61.596 -6.881 -59.617 1.00 52.38 87 ALA A C 1
ATOM 702 O O . ALA A 1 87 ? 62.606 -7.042 -60.288 1.00 52.38 87 ALA A O 1
ATOM 703 N N . ALA A 1 88 ? 60.478 -6.360 -60.111 1.00 50.97 88 ALA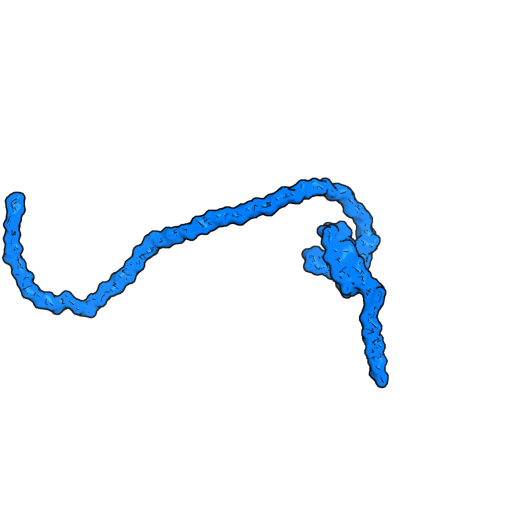 A N 1
ATOM 704 C CA . ALA A 1 88 ? 60.340 -5.645 -61.382 1.00 50.97 88 ALA A CA 1
ATOM 705 C C . ALA A 1 88 ? 59.011 -4.874 -61.308 1.00 50.97 88 ALA A C 1
ATOM 707 O O . ALA A 1 88 ? 58.071 -5.351 -60.684 1.00 50.97 88 ALA A O 1
ATOM 708 N N . ASP A 1 89 ? 58.752 -3.714 -61.887 1.00 47.06 89 ASP A N 1
ATOM 709 C CA . ASP A 1 89 ? 59.441 -2.656 -62.620 1.00 47.06 89 ASP A CA 1
ATOM 710 C C . ASP A 1 89 ? 58.367 -1.531 -62.682 1.00 47.06 89 ASP A C 1
ATOM 712 O O . ASP A 1 89 ? 57.169 -1.805 -62.533 1.00 47.06 89 ASP A O 1
ATOM 716 N N . ALA A 1 90 ? 58.758 -0.262 -62.794 1.00 41.53 90 ALA A N 1
ATOM 717 C CA . ALA A 1 90 ? 57.841 0.890 -62.720 1.00 41.53 90 ALA A CA 1
ATOM 718 C C . ALA A 1 90 ? 56.792 0.924 -63.860 1.00 41.53 90 ALA A C 1
ATOM 720 O O . ALA A 1 90 ? 56.949 0.258 -64.881 1.00 41.53 90 ALA A O 1
ATOM 721 N N . PRO A 1 91 ? 55.759 1.791 -63.768 1.00 55.62 91 PRO A N 1
ATOM 722 C CA . PRO A 1 91 ? 55.653 2.762 -64.867 1.00 55.62 91 PRO A CA 1
ATOM 723 C C . PRO A 1 91 ? 55.205 4.194 -64.498 1.00 55.62 91 PRO A C 1
ATOM 725 O O . PRO A 1 91 ? 54.235 4.392 -63.773 1.00 55.62 91 PRO A O 1
ATOM 728 N N . ARG A 1 92 ? 55.926 5.125 -65.152 1.00 45.94 92 ARG A N 1
ATOM 729 C CA . ARG A 1 92 ? 55.657 6.503 -65.639 1.00 45.94 92 ARG A CA 1
ATOM 730 C C . ARG A 1 92 ? 55.077 7.579 -64.721 1.00 45.94 92 ARG A C 1
ATOM 732 O O . ARG A 1 92 ? 53.862 7.566 -64.446 1.00 45.94 92 ARG A O 1
#